Protein AF-A0A6J4DZE9-F1 (afdb_monomer_lite)

Secondary structure (DSSP, 8-state):
--TTTSS-HHHHHHHHTTSSPPPHHHHHHHHHTT--HHHHHHS---GGGS--HHHHHHHHHHHHS-HHHHHHHHHHHHHH--

Structure (mmCIF, N/CA/C/O backbone):
data_AF-A0A6J4DZE9-F1
#
_entry.id   AF-A0A6J4DZE9-F1
#
loop_
_atom_site.group_PDB
_atom_site.id
_atom_site.type_symbol
_atom_site.label_atom_id
_atom_site.label_alt_id
_atom_site.label_comp_id
_atom_site.label_asym_id
_atom_site.label_entity_id
_atom_site.label_seq_id
_atom_site.pdbx_PDB_ins_code
_atom_site.Cartn_x
_atom_site.Cartn_y
_atom_site.Cartn_z
_atom_site.occupancy
_atom_site.B_iso_or_equiv
_atom_site.auth_seq_id
_atom_site.auth_comp_id
_atom_site.auth_asym_id
_atom_site.auth_atom_id
_atom_site.pdbx_PDB_model_num
ATOM 1 N N . MET A 1 1 ? 17.929 -8.919 -18.227 1.00 48.12 1 MET A N 1
ATOM 2 C CA . MET A 1 1 ? 16.504 -8.534 -18.125 1.00 48.12 1 MET A CA 1
ATOM 3 C C . MET A 1 1 ? 16.407 -7.249 -17.315 1.00 48.12 1 MET A C 1
ATOM 5 O O . MET A 1 1 ? 17.230 -7.080 -16.422 1.00 48.12 1 MET A O 1
ATOM 9 N N . GLY A 1 2 ? 15.485 -6.340 -17.647 1.00 54.59 2 GLY A N 1
ATOM 10 C CA . GLY A 1 2 ? 15.075 -5.260 -16.744 1.00 54.59 2 GLY A CA 1
ATOM 11 C C . GLY A 1 2 ? 14.192 -5.878 -15.663 1.00 54.59 2 GLY A C 1
ATOM 12 O O . GLY A 1 2 ? 13.152 -6.440 -15.981 1.00 54.59 2 GLY A O 1
ATOM 13 N N . LEU A 1 3 ? 14.689 -5.908 -14.428 1.00 64.81 3 LEU A N 1
ATOM 14 C CA . LEU A 1 3 ? 14.324 -6.908 -13.414 1.00 64.81 3 LEU A CA 1
ATOM 15 C C . LEU A 1 3 ? 12.851 -6.922 -12.975 1.00 64.81 3 LEU A C 1
ATOM 17 O O . LEU A 1 3 ? 12.404 -7.963 -12.515 1.00 64.81 3 LEU A O 1
ATOM 21 N N . PHE A 1 4 ? 12.109 -5.822 -13.129 1.00 74.00 4 PHE A N 1
ATOM 22 C CA . PHE A 1 4 ? 10.760 -5.698 -12.553 1.00 74.00 4 PHE A CA 1
ATOM 23 C C . PHE A 1 4 ? 9.647 -5.448 -13.576 1.00 74.00 4 PHE A C 1
ATOM 25 O O . PHE A 1 4 ? 8.515 -5.851 -13.353 1.00 74.00 4 PHE A O 1
ATOM 32 N N . GLY A 1 5 ? 9.949 -4.822 -14.716 1.00 77.06 5 GLY A N 1
ATOM 33 C CA . GLY A 1 5 ? 8.948 -4.555 -15.759 1.00 77.06 5 GLY A CA 1
ATOM 34 C C . GLY A 1 5 ? 8.804 -5.670 -16.798 1.00 77.06 5 GLY A C 1
ATOM 35 O O . GLY A 1 5 ? 8.080 -5.491 -17.768 1.00 77.06 5 GLY A O 1
ATOM 36 N N . GLU A 1 6 ? 9.555 -6.771 -16.657 1.00 86.31 6 GLU A N 1
ATOM 37 C CA . GLU A 1 6 ? 9.672 -7.879 -17.630 1.00 86.31 6 GLU A CA 1
ATOM 38 C C . GLU A 1 6 ? 10.037 -7.449 -19.064 1.00 86.31 6 GLU A C 1
ATOM 40 O O . GLU A 1 6 ? 9.851 -8.180 -20.036 1.00 86.31 6 GLU A O 1
ATOM 45 N N . VAL A 1 7 ? 10.626 -6.264 -19.210 1.00 89.12 7 VAL A N 1
ATOM 46 C CA . VAL A 1 7 ? 11.103 -5.735 -20.489 1.00 89.12 7 VAL A CA 1
ATOM 47 C C . VAL A 1 7 ? 12.625 -5.825 -20.594 1.00 89.12 7 VAL A C 1
ATOM 49 O O . VAL A 1 7 ? 13.362 -6.085 -19.635 1.00 89.12 7 VAL A O 1
ATOM 52 N N . THR A 1 8 ? 13.150 -5.589 -21.795 1.00 90.88 8 THR A N 1
ATOM 53 C CA . THR A 1 8 ? 14.599 -5.465 -21.979 1.00 90.88 8 THR A CA 1
ATOM 54 C C . THR A 1 8 ? 15.128 -4.214 -21.272 1.00 90.88 8 THR A C 1
ATOM 56 O O . THR A 1 8 ? 14.435 -3.204 -21.167 1.00 90.88 8 THR A O 1
ATOM 59 N N . GLN A 1 9 ? 16.392 -4.241 -20.839 1.00 89.56 9 GLN A N 1
ATOM 60 C CA . GLN A 1 9 ? 17.026 -3.092 -20.174 1.00 89.56 9 GLN A CA 1
ATOM 61 C C . GLN A 1 9 ? 16.984 -1.822 -21.043 1.00 89.56 9 GLN A C 1
ATOM 63 O O . GLN A 1 9 ? 16.807 -0.722 -20.532 1.00 89.56 9 GLN A O 1
ATOM 68 N N . ASN A 1 10 ? 17.112 -1.968 -22.365 1.00 91.00 10 ASN A N 1
ATOM 69 C CA . ASN A 1 10 ? 17.005 -0.845 -23.298 1.00 91.00 10 ASN A CA 1
ATOM 70 C C . ASN A 1 10 ? 15.592 -0.250 -23.329 1.00 91.00 10 ASN A C 1
ATOM 72 O O . ASN A 1 10 ? 15.453 0.968 -23.386 1.00 91.00 10 ASN A O 1
ATOM 76 N N . THR A 1 11 ? 14.560 -1.096 -23.261 1.00 91.81 11 THR A N 1
ATOM 77 C CA . THR A 1 11 ? 13.160 -0.649 -23.203 1.00 91.81 11 THR A CA 1
ATOM 78 C C . THR A 1 11 ? 12.892 0.092 -21.900 1.00 91.81 11 THR A C 1
ATOM 80 O O . THR A 1 11 ? 12.377 1.203 -21.932 1.00 91.81 11 THR A O 1
ATOM 83 N N . GLN A 1 12 ? 13.348 -0.461 -20.774 1.00 91.44 12 GLN A N 1
ATOM 84 C CA . GLN A 1 12 ? 13.246 0.196 -19.474 1.00 91.44 12 GLN A CA 1
ATOM 85 C C . GLN A 1 12 ? 13.941 1.567 -19.474 1.00 91.44 12 GLN A C 1
ATOM 87 O O . GLN A 1 12 ? 13.323 2.564 -19.118 1.00 91.44 12 GLN A O 1
ATOM 92 N N . ARG A 1 13 ? 15.175 1.663 -19.991 1.00 91.69 13 ARG A N 1
ATOM 93 C CA . ARG A 1 13 ? 15.873 2.955 -20.144 1.00 91.69 13 ARG A CA 1
ATOM 94 C C . ARG A 1 13 ? 15.112 3.943 -21.027 1.00 91.69 13 ARG A C 1
ATOM 96 O O . ARG A 1 13 ? 15.173 5.146 -20.783 1.00 91.69 13 ARG A O 1
ATOM 103 N N . ALA A 1 14 ? 14.434 3.478 -22.076 1.00 92.94 14 ALA A N 1
ATOM 104 C CA . ALA A 1 14 ? 13.635 4.350 -22.935 1.00 92.94 14 ALA A CA 1
ATOM 105 C C . ALA A 1 14 ? 12.416 4.917 -22.190 1.00 92.94 14 ALA A C 1
ATOM 107 O O . ALA A 1 14 ? 12.106 6.093 -22.378 1.00 92.94 14 ALA A O 1
ATOM 108 N N . TYR A 1 15 ? 11.783 4.119 -21.324 1.00 91.75 15 TYR A N 1
ATOM 109 C CA . TYR A 1 15 ? 10.704 4.570 -20.443 1.00 91.75 15 TYR A CA 1
ATOM 110 C C . TYR A 1 15 ? 11.210 5.562 -19.390 1.00 91.75 15 TYR A C 1
ATOM 112 O O . TYR A 1 15 ? 10.699 6.672 -19.291 1.00 91.75 15 TYR A O 1
ATOM 120 N N . GLU A 1 16 ? 12.280 5.215 -18.676 1.00 87.81 16 GLU A N 1
ATOM 121 C CA . GLU A 1 16 ? 12.841 6.035 -17.590 1.00 87.81 16 GLU A CA 1
ATOM 122 C C . GLU A 1 16 ? 13.446 7.362 -18.076 1.00 87.81 16 GLU A C 1
ATOM 124 O O . GLU A 1 16 ? 13.473 8.340 -17.338 1.00 87.81 16 GLU A O 1
ATOM 129 N N . SER A 1 17 ? 13.911 7.424 -19.328 1.00 91.88 17 SER A N 1
ATOM 130 C CA . SER A 1 17 ? 14.404 8.668 -19.943 1.00 91.88 17 SER A CA 1
ATOM 131 C C . SER A 1 17 ? 13.316 9.492 -20.640 1.00 91.88 17 SER A C 1
ATOM 133 O O . SER A 1 17 ? 13.634 10.507 -21.259 1.00 91.88 17 SER A O 1
ATOM 135 N N . GLY A 1 18 ? 12.054 9.048 -20.604 1.00 90.44 18 GLY A N 1
ATOM 136 C CA . GLY A 1 18 ? 10.928 9.714 -21.266 1.00 90.44 18 GLY A CA 1
ATOM 137 C C . GLY A 1 18 ? 10.948 9.638 -22.797 1.00 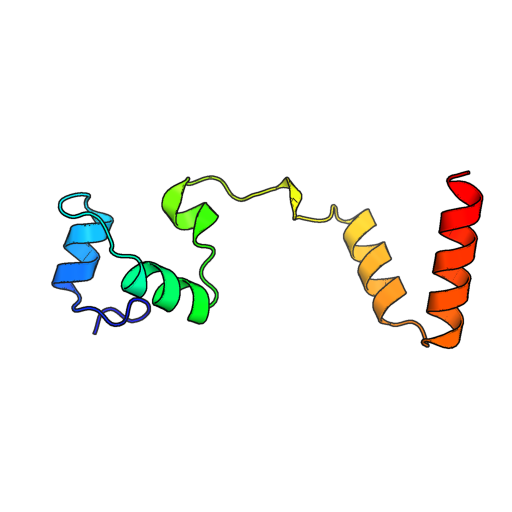90.44 18 GLY A C 1
ATOM 138 O O . GLY A 1 18 ? 10.102 10.237 -23.455 1.00 90.44 18 GLY A O 1
ATOM 139 N N . LYS A 1 19 ? 11.888 8.892 -23.394 1.00 95.12 19 LYS A N 1
ATOM 140 C CA . LYS A 1 19 ? 11.973 8.690 -24.853 1.00 95.12 19 LYS A CA 1
ATOM 141 C C . LYS A 1 19 ? 10.820 7.853 -25.400 1.00 95.12 19 LYS A C 1
ATOM 143 O O . LYS A 1 19 ? 10.561 7.879 -26.601 1.00 95.12 19 LYS A O 1
ATOM 148 N N . ARG A 1 20 ? 10.165 7.076 -24.540 1.00 94.31 20 ARG A N 1
ATOM 149 C CA . ARG A 1 20 ? 8.989 6.274 -24.866 1.00 94.31 20 ARG A CA 1
ATOM 150 C C . ARG A 1 20 ? 8.050 6.241 -23.665 1.00 94.31 20 ARG A C 1
ATOM 152 O O . ARG A 1 20 ? 8.510 6.219 -22.530 1.00 94.31 20 ARG A O 1
ATOM 159 N N . THR A 1 21 ? 6.749 6.189 -23.918 1.00 92.94 21 THR A N 1
ATOM 160 C CA . THR A 1 21 ? 5.744 6.017 -22.864 1.00 92.94 21 THR A CA 1
ATOM 161 C C . THR A 1 21 ? 5.643 4.538 -22.472 1.00 92.94 21 THR A C 1
ATOM 163 O O . THR A 1 21 ? 5.531 3.704 -23.379 1.00 92.94 21 THR A O 1
ATOM 166 N N . PRO A 1 22 ? 5.694 4.196 -21.170 1.00 92.44 22 PRO A N 1
ATOM 167 C CA . PRO A 1 22 ? 5.431 2.840 -20.703 1.00 92.44 22 PRO A CA 1
ATOM 168 C C . PRO A 1 22 ? 4.000 2.408 -21.035 1.00 92.44 22 PRO A C 1
ATOM 170 O O . PRO A 1 22 ? 3.069 3.211 -20.978 1.00 92.44 22 PRO A O 1
ATOM 173 N N . ASP A 1 23 ? 3.834 1.140 -21.397 1.00 93.44 23 ASP A N 1
ATOM 174 C CA . ASP A 1 23 ? 2.520 0.533 -21.609 1.00 93.44 23 ASP A CA 1
ATOM 175 C C . ASP A 1 23 ? 1.921 0.004 -20.295 1.00 93.44 23 ASP A C 1
ATOM 177 O O . ASP A 1 23 ? 2.585 -0.054 -19.258 1.00 93.44 23 ASP A O 1
ATOM 181 N N . ILE A 1 24 ? 0.639 -0.373 -20.334 1.00 93.62 24 ILE A N 1
ATOM 182 C CA . ILE A 1 24 ? -0.069 -0.854 -19.143 1.00 93.62 24 ILE A CA 1
ATOM 183 C C . ILE A 1 24 ? 0.513 -2.171 -18.611 1.00 93.62 24 ILE A C 1
ATOM 185 O O . ILE A 1 24 ? 0.584 -2.348 -17.402 1.00 93.62 24 ILE A O 1
ATOM 189 N N . GLN A 1 25 ? 1.013 -3.052 -19.487 1.00 93.50 25 GLN A N 1
ATOM 190 C CA . GLN A 1 25 ? 1.613 -4.332 -19.088 1.00 93.50 25 GLN A CA 1
ATOM 191 C C . GLN A 1 25 ? 2.901 -4.120 -18.287 1.00 93.50 25 GLN A C 1
ATOM 193 O O . GLN A 1 25 ? 3.128 -4.780 -17.276 1.00 93.50 25 GLN A O 1
ATOM 198 N N . TYR A 1 26 ? 3.724 -3.157 -18.699 1.00 92.62 26 TYR A N 1
ATOM 199 C CA . TYR A 1 26 ? 4.904 -2.739 -17.958 1.00 92.62 26 TYR A CA 1
ATOM 200 C C . TYR A 1 26 ? 4.531 -2.228 -16.561 1.00 92.62 26 TYR A C 1
ATOM 202 O O . TYR A 1 26 ? 5.175 -2.614 -15.588 1.00 92.62 26 TYR A O 1
ATOM 210 N N . LEU A 1 27 ? 3.484 -1.402 -16.442 1.00 92.75 27 LEU A N 1
ATOM 211 C CA . LEU A 1 27 ? 3.028 -0.877 -15.149 1.00 92.75 27 LEU A CA 1
ATOM 212 C C . LEU A 1 27 ? 2.455 -1.977 -14.239 1.00 92.75 27 LEU A C 1
ATOM 214 O O . LEU A 1 27 ? 2.810 -2.025 -13.065 1.00 92.75 27 LEU A O 1
ATOM 218 N N . GLU A 1 28 ? 1.650 -2.899 -14.774 1.00 93.19 28 GLU A N 1
ATOM 219 C CA . GLU A 1 28 ? 1.150 -4.069 -14.029 1.00 93.19 28 GLU A CA 1
ATOM 220 C C . GLU A 1 28 ? 2.295 -4.943 -13.503 1.00 93.19 28 GLU A C 1
ATOM 222 O O . GLU A 1 28 ? 2.263 -5.430 -12.373 1.00 93.19 28 GLU A O 1
ATOM 227 N N . ASN A 1 29 ? 3.336 -5.146 -14.311 1.00 92.44 29 ASN A N 1
ATOM 228 C CA . ASN A 1 29 ? 4.491 -5.940 -13.905 1.00 92.44 29 ASN A CA 1
ATOM 229 C C . ASN A 1 29 ? 5.280 -5.273 -12.775 1.00 92.44 29 ASN A C 1
ATOM 231 O O . ASN A 1 29 ? 5.715 -5.954 -11.845 1.00 92.44 29 ASN A O 1
ATOM 235 N N . LEU A 1 30 ? 5.412 -3.946 -12.799 1.00 91.50 30 LEU A N 1
ATOM 236 C CA . LEU A 1 30 ? 5.984 -3.208 -11.676 1.00 91.50 30 LEU A CA 1
ATOM 237 C C . LEU A 1 30 ? 5.123 -3.366 -10.404 1.00 91.50 30 LEU A C 1
ATOM 239 O O . LEU A 1 30 ? 5.674 -3.629 -9.334 1.00 91.50 30 LEU A O 1
ATOM 243 N N . GLU A 1 31 ? 3.793 -3.292 -10.514 1.00 90.56 31 GLU A N 1
ATOM 244 C CA . GLU A 1 31 ? 2.867 -3.432 -9.378 1.00 90.56 31 GLU A CA 1
ATOM 245 C C . GLU A 1 31 ? 2.976 -4.821 -8.734 1.00 90.56 31 GLU A C 1
ATOM 247 O O . GLU A 1 31 ? 3.122 -4.936 -7.516 1.00 90.56 31 GLU A O 1
ATOM 252 N N . ARG A 1 32 ? 3.013 -5.888 -9.547 1.00 90.94 32 ARG A N 1
ATOM 253 C CA . ARG A 1 32 ? 3.219 -7.276 -9.079 1.00 90.94 32 ARG A CA 1
ATOM 254 C C . ARG A 1 32 ? 4.525 -7.459 -8.306 1.00 90.94 32 ARG A C 1
ATOM 256 O O . ARG A 1 32 ? 4.634 -8.372 -7.491 1.00 90.94 32 ARG A O 1
ATOM 263 N N . ASN A 1 33 ? 5.504 -6.588 -8.539 1.00 87.94 33 ASN A N 1
ATOM 264 C CA . ASN A 1 33 ? 6.771 -6.546 -7.817 1.00 87.94 33 ASN A CA 1
ATOM 265 C C . ASN A 1 33 ? 6.748 -5.592 -6.603 1.00 87.94 33 ASN A C 1
ATOM 267 O O . ASN A 1 33 ? 7.805 -5.236 -6.084 1.00 87.94 33 ASN A O 1
ATOM 271 N N . ASN A 1 34 ? 5.560 -5.218 -6.110 1.00 85.81 34 ASN A N 1
ATOM 272 C CA . ASN A 1 34 ? 5.328 -4.312 -4.976 1.00 85.81 34 ASN A CA 1
ATOM 273 C C . ASN A 1 34 ? 5.896 -2.897 -5.179 1.00 85.81 34 ASN A C 1
ATOM 275 O O . ASN A 1 34 ? 6.265 -2.222 -4.216 1.00 85.81 34 ASN A O 1
ATOM 279 N N . ILE A 1 35 ? 5.987 -2.442 -6.430 1.00 88.44 35 ILE A N 1
ATOM 280 C CA . ILE A 1 35 ? 6.349 -1.059 -6.738 1.00 88.44 35 ILE A CA 1
ATOM 281 C C . ILE A 1 35 ? 5.075 -0.216 -6.728 1.00 88.44 35 ILE A C 1
ATOM 283 O O . ILE A 1 35 ? 4.108 -0.523 -7.420 1.00 88.44 35 ILE A O 1
ATOM 287 N N . ASP A 1 36 ? 5.098 0.876 -5.967 1.00 88.12 36 ASP A N 1
ATOM 288 C CA . ASP A 1 36 ? 4.035 1.879 -5.962 1.00 88.12 36 ASP A CA 1
ATOM 289 C C . ASP A 1 36 ? 4.019 2.631 -7.305 1.00 88.12 36 ASP A C 1
ATOM 291 O O . ASP A 1 36 ? 4.853 3.503 -7.576 1.00 88.12 36 ASP A O 1
ATOM 295 N N . ILE A 1 37 ? 3.071 2.258 -8.166 1.00 89.69 37 ILE A N 1
ATOM 296 C CA . ILE A 1 37 ? 2.916 2.836 -9.505 1.00 89.69 37 ILE A CA 1
ATOM 297 C C . ILE A 1 37 ? 2.504 4.302 -9.438 1.00 89.69 37 ILE A C 1
ATOM 299 O O . ILE A 1 37 ? 2.969 5.102 -10.253 1.00 89.69 37 ILE A O 1
ATOM 303 N N . MET A 1 38 ? 1.681 4.681 -8.460 1.00 87.75 38 MET A N 1
ATOM 304 C CA . MET A 1 38 ? 1.254 6.068 -8.315 1.00 87.75 38 MET A CA 1
ATOM 305 C C . MET A 1 38 ? 2.448 6.952 -7.959 1.00 87.75 38 MET A C 1
ATOM 307 O O . MET A 1 38 ? 2.627 8.018 -8.556 1.00 87.75 38 MET A O 1
ATOM 311 N N . TYR A 1 39 ? 3.331 6.478 -7.078 1.00 87.56 39 TYR A N 1
ATOM 312 C CA . TYR A 1 39 ? 4.598 7.148 -6.799 1.00 87.56 39 TYR A CA 1
ATOM 313 C C . TYR A 1 39 ? 5.506 7.210 -8.031 1.00 87.56 39 TYR A C 1
ATOM 315 O O . TYR A 1 39 ? 6.056 8.271 -8.326 1.00 87.56 39 TYR A O 1
ATOM 323 N N . ALA A 1 40 ? 5.646 6.108 -8.772 1.00 86.44 40 ALA A N 1
ATOM 324 C CA . ALA A 1 40 ? 6.500 6.053 -9.959 1.00 86.44 40 ALA A CA 1
ATOM 325 C C . ALA A 1 40 ? 6.058 7.037 -11.059 1.00 86.44 40 ALA A C 1
ATOM 327 O O . ALA A 1 40 ? 6.904 7.619 -11.736 1.00 86.44 40 ALA A O 1
ATOM 328 N N . LEU A 1 41 ? 4.747 7.243 -11.225 1.00 86.94 41 LEU A N 1
ATOM 329 C CA . LEU A 1 41 ? 4.190 8.150 -12.231 1.00 86.94 41 LEU A CA 1
ATOM 330 C C . LEU A 1 41 ? 4.144 9.610 -11.768 1.00 86.94 41 LEU A C 1
ATOM 332 O O . LEU A 1 41 ? 4.398 10.515 -12.561 1.00 86.94 41 LEU A O 1
ATOM 336 N N . SER A 1 42 ? 3.793 9.856 -10.505 1.00 86.25 42 SER A N 1
ATOM 337 C CA . SER A 1 42 ? 3.540 11.213 -10.000 1.00 86.25 42 SER A CA 1
ATOM 338 C C . SER A 1 42 ? 4.733 11.840 -9.272 1.00 86.25 42 SER A C 1
ATOM 340 O O . SER A 1 42 ? 4.751 13.052 -9.051 1.00 86.25 42 SER A O 1
ATOM 342 N N . GLY A 1 43 ? 5.705 11.029 -8.844 1.00 85.12 43 GLY A N 1
ATOM 343 C CA . GLY A 1 43 ? 6.791 11.434 -7.948 1.00 85.12 43 GLY A CA 1
ATOM 344 C C . GLY A 1 43 ? 6.328 11.803 -6.533 1.00 85.12 43 GLY A C 1
ATOM 345 O O . GLY A 1 43 ? 7.142 12.224 -5.709 1.00 85.12 43 GLY A O 1
ATOM 346 N N . ARG A 1 44 ? 5.033 11.666 -6.229 1.00 83.00 44 ARG A N 1
ATOM 347 C CA . ARG A 1 44 ? 4.431 11.991 -4.934 1.00 83.00 44 ARG A CA 1
ATOM 348 C C . ARG A 1 44 ? 4.069 10.694 -4.244 1.00 83.00 44 ARG A C 1
ATOM 350 O O . ARG A 1 44 ? 3.319 9.894 -4.790 1.00 83.00 44 ARG A O 1
ATOM 357 N N . ARG A 1 45 ? 4.629 10.460 -3.057 1.00 79.50 45 ARG A N 1
ATOM 358 C CA . ARG A 1 45 ? 4.106 9.384 -2.213 1.00 79.50 45 ARG A CA 1
ATOM 359 C C . ARG A 1 45 ? 2.748 9.855 -1.733 1.00 79.50 45 ARG A C 1
ATOM 361 O O . ARG A 1 45 ? 2.664 10.968 -1.209 1.00 79.50 45 ARG A O 1
ATOM 368 N N . GLU A 1 46 ? 1.714 9.046 -1.914 1.00 69.31 46 GLU A N 1
ATOM 369 C CA . GLU A 1 46 ? 0.451 9.297 -1.232 1.00 69.31 46 GLU A CA 1
ATOM 370 C C . GLU A 1 46 ? 0.710 9.220 0.274 1.00 69.31 46 GLU A C 1
ATOM 372 O O . GLU A 1 46 ? 0.846 8.146 0.851 1.00 69.31 46 GLU A O 1
ATOM 377 N N . GLN A 1 47 ? 0.840 10.382 0.915 1.00 61.16 47 GLN A N 1
ATOM 378 C CA . GLN A 1 47 ? 0.909 10.464 2.372 1.00 61.16 47 GLN A CA 1
ATOM 379 C C . GLN A 1 47 ? -0.464 10.224 3.008 1.00 61.16 47 GLN A C 1
ATOM 381 O O . GLN A 1 47 ? -0.519 9.906 4.188 1.00 61.16 47 GLN A O 1
ATOM 386 N N . GLU A 1 48 ? -1.555 10.330 2.238 1.00 57.94 48 GLU A N 1
ATOM 387 C CA . GLU A 1 48 ? -2.923 10.096 2.725 1.00 57.94 48 GLU A CA 1
ATOM 388 C C . GLU A 1 48 ? -3.148 8.664 3.222 1.00 57.94 48 GLU A C 1
ATOM 390 O O . GLU A 1 48 ? -3.967 8.457 4.110 1.00 57.94 48 GLU A O 1
ATOM 395 N N . ASN A 1 49 ? -2.384 7.691 2.719 1.00 59.44 49 ASN A N 1
ATOM 396 C CA . ASN A 1 49 ? -2.484 6.290 3.136 1.00 59.44 49 ASN A CA 1
ATOM 397 C C . ASN A 1 49 ? -1.455 5.891 4.208 1.00 59.44 49 ASN A C 1
ATOM 399 O O . ASN A 1 49 ? -1.438 4.745 4.664 1.00 59.44 49 ASN A O 1
ATOM 403 N N . CYS A 1 50 ? -0.591 6.819 4.628 1.00 67.19 50 CYS A N 1
ATOM 404 C CA . CYS A 1 50 ? 0.357 6.585 5.707 1.00 67.19 50 CYS A CA 1
ATOM 405 C C . CYS A 1 50 ? -0.294 6.969 7.034 1.00 67.19 50 CYS A C 1
ATOM 407 O O . CYS A 1 50 ? -0.425 8.150 7.345 1.00 67.19 50 CYS A O 1
ATOM 409 N N . LEU A 1 51 ? -0.651 5.962 7.831 1.00 81.19 51 LEU A N 1
ATOM 410 C CA . LEU A 1 51 ? -1.046 6.176 9.219 1.00 81.19 51 LEU A CA 1
ATOM 411 C C . LEU A 1 51 ? 0.076 6.916 9.961 1.00 81.19 51 LEU A C 1
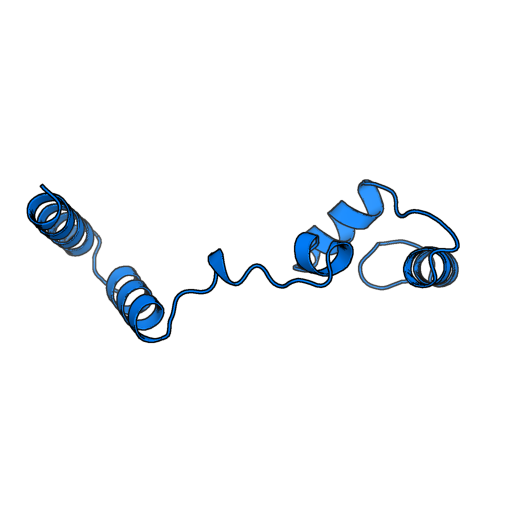ATOM 413 O O . LEU A 1 51 ? 1.257 6.560 9.842 1.00 81.19 51 LEU A O 1
ATOM 417 N N . ARG A 1 52 ? -0.287 7.930 10.744 1.00 84.38 52 ARG A N 1
ATOM 418 C CA . ARG A 1 52 ?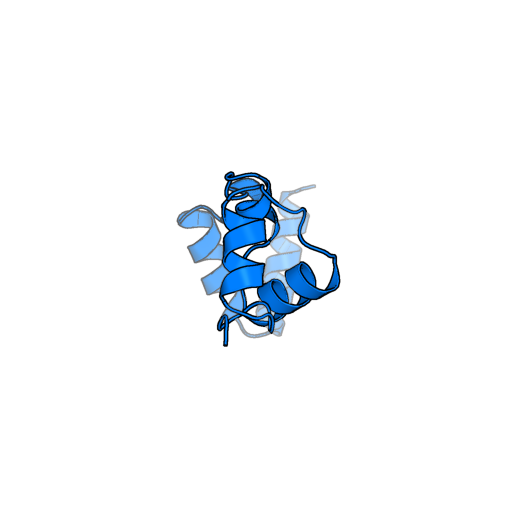 0.609 8.555 11.723 1.00 84.38 52 ARG A CA 1
ATOM 419 C C . ARG A 1 52 ? 1.046 7.519 12.762 1.00 84.38 52 ARG A C 1
ATOM 421 O O . ARG A 1 52 ? 0.510 6.417 12.821 1.00 84.38 52 ARG A O 1
ATOM 428 N N . GLU A 1 53 ? 2.073 7.829 13.545 1.00 83.19 53 GLU A N 1
ATOM 429 C CA . GLU A 1 53 ? 2.655 6.870 14.497 1.00 83.19 53 GLU A CA 1
ATOM 430 C C . GLU A 1 53 ? 1.627 6.364 15.525 1.00 83.19 53 GLU A C 1
ATOM 432 O O . GLU A 1 53 ? 1.523 5.160 15.754 1.00 83.19 53 GLU A O 1
ATOM 437 N N . ASP A 1 54 ? 0.794 7.268 16.038 1.00 88.62 54 ASP A N 1
ATOM 438 C CA . ASP A 1 54 ? -0.331 6.978 16.929 1.00 88.62 54 ASP A CA 1
ATOM 439 C C . ASP A 1 54 ? -1.424 6.135 16.249 1.00 88.62 54 ASP A C 1
ATOM 441 O O . ASP A 1 54 ? -1.915 5.156 16.816 1.00 88.62 54 ASP A O 1
ATOM 445 N N . GLU A 1 55 ? -1.775 6.458 15.005 1.00 90.12 55 GLU A N 1
ATOM 446 C CA . GLU A 1 55 ? -2.733 5.684 14.207 1.00 90.12 55 GLU A CA 1
ATOM 447 C C . GLU A 1 55 ? -2.204 4.273 13.882 1.00 90.12 55 GLU A C 1
ATOM 449 O O . GLU A 1 55 ? -2.953 3.293 13.916 1.00 90.12 55 GLU A O 1
ATOM 454 N N . ASN A 1 56 ? -0.903 4.142 13.607 1.00 90.56 56 ASN A N 1
ATOM 455 C CA . ASN A 1 56 ? -0.236 2.863 13.371 1.00 90.56 56 ASN A CA 1
ATOM 456 C C . ASN A 1 56 ? -0.233 1.988 14.624 1.00 90.56 56 ASN A C 1
ATOM 458 O O . ASN A 1 56 ? -0.525 0.794 14.528 1.00 90.56 56 ASN A O 1
ATOM 462 N N . GLU A 1 57 ? 0.075 2.562 15.788 1.00 91.56 57 GLU A N 1
ATOM 463 C CA . GLU A 1 57 ? 0.026 1.852 17.066 1.00 91.56 57 GLU A CA 1
ATOM 464 C C . GLU A 1 57 ? -1.393 1.339 17.350 1.00 91.56 57 GLU A C 1
ATOM 466 O O . GLU A 1 57 ? -1.579 0.158 17.661 1.00 91.56 57 GLU A O 1
ATOM 471 N N . LEU A 1 58 ? -2.410 2.179 17.134 1.00 91.56 58 LEU A N 1
ATOM 472 C CA . LEU A 1 58 ? -3.822 1.804 17.245 1.00 91.56 58 LEU A CA 1
ATOM 473 C C . LEU A 1 58 ? -4.194 0.639 16.321 1.00 91.56 5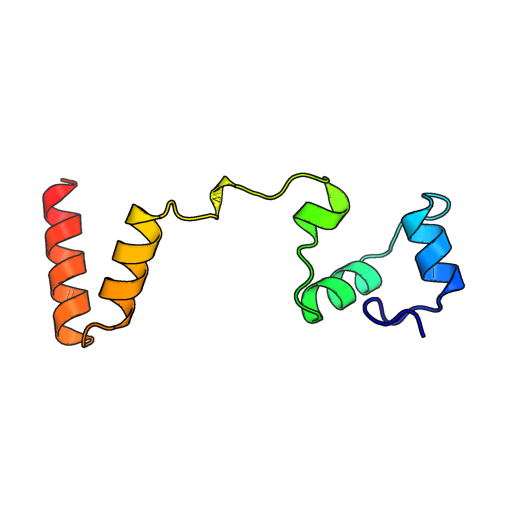8 LEU A C 1
ATOM 475 O O . LEU A 1 58 ? -4.813 -0.335 16.761 1.00 91.56 58 LEU A O 1
ATOM 479 N N . VAL A 1 59 ? -3.806 0.707 15.046 1.00 92.62 59 VAL A N 1
ATOM 480 C CA . VAL A 1 59 ? -4.084 -0.354 14.068 1.00 92.62 59 VAL A CA 1
ATOM 481 C C . VAL A 1 59 ? -3.340 -1.641 14.412 1.00 92.62 59 VAL A C 1
ATOM 483 O O . VAL A 1 59 ? -3.908 -2.729 14.279 1.00 92.62 59 VAL A O 1
ATOM 486 N N . TRP A 1 60 ? -2.094 -1.549 14.876 1.00 93.12 60 TRP A N 1
ATOM 487 C CA . TRP A 1 60 ? -1.324 -2.707 15.318 1.00 93.12 60 TRP A CA 1
ATOM 488 C C . TRP A 1 60 ? -1.982 -3.384 16.525 1.00 93.12 60 TRP A C 1
ATOM 490 O O . TRP A 1 60 ? -2.269 -4.584 16.470 1.00 93.12 60 TRP A O 1
ATOM 500 N N . LEU A 1 61 ? -2.322 -2.617 17.565 1.00 93.62 61 LEU A N 1
ATOM 501 C CA . LEU A 1 61 ? -3.039 -3.119 18.737 1.00 93.62 61 LEU A CA 1
ATOM 502 C C . LEU A 1 61 ? -4.352 -3.784 18.324 1.00 93.62 61 LEU A C 1
ATOM 504 O O . LEU A 1 61 ? -4.593 -4.935 18.680 1.00 93.62 61 LEU A O 1
ATOM 508 N N . TYR A 1 62 ? -5.157 -3.123 17.490 1.00 94.00 62 TYR A N 1
ATOM 509 C CA . TYR A 1 62 ? -6.414 -3.680 16.998 1.00 94.00 62 TYR A CA 1
ATOM 510 C C . TYR A 1 62 ? -6.221 -5.016 16.267 1.00 94.00 62 TYR A C 1
ATOM 512 O O . TYR A 1 62 ? -6.968 -5.966 16.505 1.00 94.00 62 TYR A O 1
ATOM 520 N N . ARG A 1 63 ? -5.202 -5.131 15.405 1.00 93.12 63 ARG A N 1
ATOM 521 C CA . ARG A 1 63 ? -4.911 -6.358 14.641 1.00 93.12 63 ARG A CA 1
ATOM 522 C C . ARG A 1 63 ? -4.522 -7.542 15.527 1.00 93.12 63 ARG A C 1
ATOM 524 O O . ARG A 1 63 ? -4.848 -8.670 15.159 1.00 93.12 63 ARG A O 1
ATOM 531 N N . THR A 1 64 ? -3.881 -7.295 16.670 1.00 95.19 64 THR A N 1
ATOM 532 C CA . THR A 1 64 ? -3.460 -8.344 17.621 1.00 95.19 64 THR A CA 1
ATOM 533 C C . THR A 1 64 ? -4.581 -8.842 18.538 1.00 95.19 64 THR A C 1
ATOM 535 O O . THR A 1 64 ? -4.434 -9.887 19.173 1.00 95.19 64 THR A O 1
ATOM 538 N N . LEU A 1 65 ? -5.720 -8.144 18.594 1.00 94.94 65 LEU A N 1
ATOM 539 C CA . LEU A 1 65 ? -6.848 -8.555 19.424 1.00 94.94 65 LEU A CA 1
ATOM 540 C C . LEU A 1 65 ? -7.528 -9.839 18.904 1.00 94.94 65 LEU A C 1
ATOM 542 O O . LEU A 1 65 ? -7.678 -10.024 17.694 1.00 94.94 65 LEU A O 1
ATOM 546 N N . PRO A 1 66 ? -8.057 -10.684 19.806 1.00 95.56 66 PRO A N 1
ATOM 547 C CA . PRO A 1 66 ? -9.041 -11.704 19.460 1.00 95.56 66 PRO A CA 1
ATOM 548 C C . PRO A 1 66 ? -10.266 -11.104 18.752 1.00 95.56 66 PRO A C 1
ATOM 550 O O . PRO A 1 66 ? -10.734 -10.025 19.121 1.00 95.56 66 PRO A O 1
ATOM 553 N N . GLU A 1 67 ? -10.860 -11.836 17.807 1.00 92.38 67 GLU A N 1
ATOM 554 C CA . GLU A 1 67 ? -12.015 -11.356 17.022 1.00 92.38 67 GLU A CA 1
ATOM 555 C C . GLU A 1 67 ? -13.202 -10.902 17.886 1.00 92.38 67 GLU A C 1
ATOM 557 O O . GLU A 1 67 ? -13.809 -9.862 17.635 1.00 92.38 67 GLU A O 1
ATOM 562 N N . ALA A 1 68 ? -13.476 -11.617 18.982 1.00 91.38 68 ALA A N 1
ATOM 563 C CA . ALA A 1 68 ? -14.532 -11.253 19.929 1.00 91.38 68 ALA A CA 1
ATOM 564 C C . ALA A 1 68 ? -14.293 -9.904 20.642 1.00 91.38 68 ALA A C 1
ATOM 566 O O . ALA A 1 68 ? -15.234 -9.307 21.171 1.00 91.38 68 ALA A O 1
ATOM 567 N N . LEU A 1 69 ? -13.042 -9.434 20.704 1.00 93.38 69 LEU A N 1
ATOM 568 C CA . LEU A 1 69 ? -12.684 -8.122 21.245 1.00 93.38 69 LEU A CA 1
ATOM 569 C C . LEU A 1 69 ? -12.683 -7.047 20.155 1.00 93.38 69 LEU A C 1
ATOM 571 O O . LEU A 1 69 ? -13.172 -5.950 20.419 1.00 93.38 69 LEU A O 1
ATOM 575 N N . LYS A 1 70 ? -12.256 -7.366 18.927 1.00 94.69 70 LYS A N 1
ATOM 576 C CA . LYS A 1 70 ? -12.352 -6.449 17.777 1.00 94.69 70 LYS A CA 1
ATOM 577 C C . LYS A 1 70 ? -13.777 -5.947 17.557 1.00 94.69 70 LYS A C 1
ATOM 579 O O . LYS A 1 70 ? -13.993 -4.743 17.451 1.00 94.69 70 LYS A O 1
ATOM 584 N N . SER A 1 71 ? -14.767 -6.843 17.605 1.00 92.06 71 SER A N 1
ATOM 585 C CA . SER A 1 71 ? -16.182 -6.472 17.459 1.00 92.06 71 SER A CA 1
ATOM 586 C C . SER A 1 71 ? -16.680 -5.533 18.563 1.00 92.06 71 SER A C 1
ATOM 588 O O . SER A 1 71 ? -17.538 -4.688 18.318 1.00 92.06 71 SER A O 1
ATOM 590 N N . LYS A 1 72 ? -16.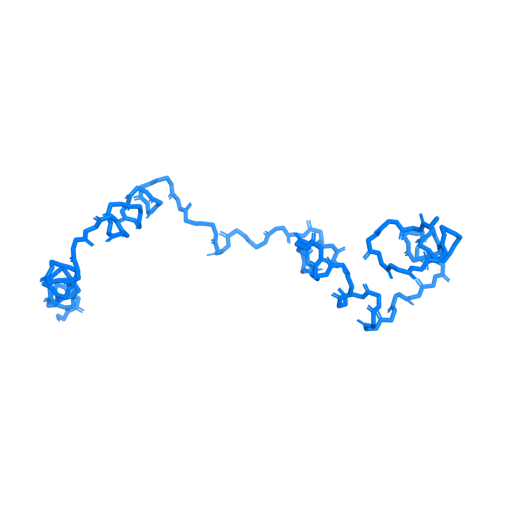153 -5.662 19.789 1.00 94.38 72 LYS A N 1
ATOM 591 C CA . LYS A 1 72 ? -16.497 -4.760 20.899 1.00 94.38 72 LYS A CA 1
ATOM 592 C C . LYS A 1 72 ? -15.865 -3.389 20.708 1.00 94.38 72 LYS A C 1
ATOM 594 O O . LYS A 1 72 ? -16.558 -2.392 20.864 1.00 94.38 72 LYS A O 1
ATOM 599 N N . VAL A 1 73 ? -14.585 -3.350 20.340 1.00 93.25 73 VAL A N 1
ATOM 600 C CA . VAL A 1 73 ? -13.864 -2.103 20.052 1.00 93.25 73 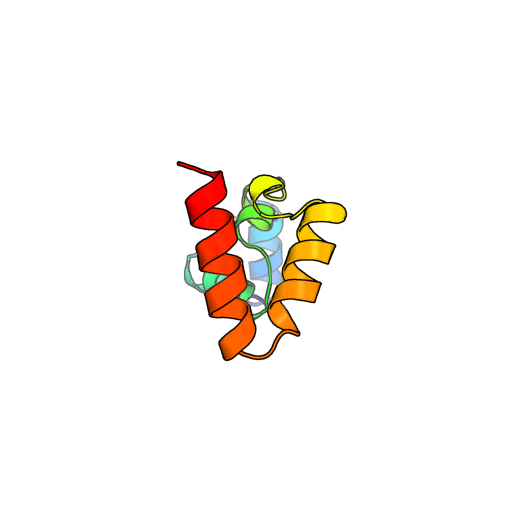VAL A CA 1
ATOM 601 C C . VAL A 1 73 ? -14.552 -1.338 18.924 1.00 93.25 73 VAL A C 1
ATOM 603 O O . VAL A 1 73 ? -14.870 -0.168 19.106 1.00 93.25 73 VAL A O 1
ATOM 606 N N . ALA A 1 74 ? -14.892 -2.006 17.818 1.00 90.62 74 ALA A N 1
ATOM 607 C CA . ALA A 1 74 ? -15.610 -1.387 16.702 1.00 90.62 74 ALA A CA 1
ATOM 608 C C . ALA A 1 74 ? -16.942 -0.756 17.140 1.00 90.62 74 ALA A C 1
ATOM 610 O O . ALA A 1 74 ? -17.269 0.354 16.735 1.00 90.62 74 ALA A O 1
ATOM 611 N N . ARG A 1 75 ? -17.682 -1.441 18.020 1.00 92.75 75 ARG A N 1
ATOM 612 C CA . ARG A 1 75 ? -18.977 -0.980 18.534 1.00 92.75 75 ARG A CA 1
ATOM 613 C C . ARG A 1 75 ? -18.861 0.190 19.517 1.00 92.75 75 ARG A C 1
ATOM 615 O O . ARG A 1 75 ? -19.761 1.017 19.581 1.00 92.75 75 ARG A O 1
ATOM 622 N N . ILE A 1 76 ? -17.772 0.257 20.285 1.00 93.75 76 ILE A N 1
ATOM 623 C CA . ILE A 1 76 ? -17.471 1.411 21.145 1.00 93.75 76 ILE A CA 1
ATOM 624 C C . ILE A 1 76 ? -17.098 2.612 20.278 1.00 93.75 76 ILE A C 1
ATOM 626 O O . ILE A 1 76 ? -17.659 3.683 20.467 1.00 93.75 76 ILE A O 1
ATOM 630 N N . ILE A 1 77 ? -16.197 2.427 19.309 1.00 92.56 77 ILE A N 1
ATOM 631 C CA . ILE A 1 77 ? -15.764 3.498 18.404 1.00 92.56 77 ILE A CA 1
ATOM 632 C C . ILE A 1 77 ? -16.959 4.061 17.628 1.00 92.56 77 ILE A C 1
ATOM 634 O O . ILE A 1 77 ? -17.095 5.276 17.548 1.00 92.56 77 ILE A O 1
ATOM 638 N N . SER A 1 78 ? -17.856 3.207 17.118 1.00 90.44 78 SER A N 1
ATOM 639 C CA . SER A 1 78 ? -19.056 3.677 16.418 1.00 90.44 78 SER A CA 1
ATOM 640 C C . SER A 1 78 ? -19.965 4.500 17.329 1.00 90.44 78 SER A C 1
ATOM 642 O O . SER A 1 78 ? -20.423 5.555 16.923 1.00 90.44 78 SER A O 1
ATOM 644 N N . ALA A 1 79 ? -20.174 4.055 18.573 1.00 93.25 79 ALA A N 1
ATOM 645 C CA . ALA A 1 79 ? -21.020 4.761 19.535 1.00 93.25 79 ALA A CA 1
ATOM 646 C C . ALA A 1 79 ? -20.428 6.096 20.020 1.00 93.25 79 ALA A C 1
ATOM 648 O O . ALA A 1 79 ? -21.166 6.929 20.527 1.00 93.25 79 ALA A O 1
ATOM 649 N N . LEU A 1 80 ? -19.109 6.287 19.912 1.00 90.12 80 LEU A N 1
ATOM 650 C CA . LEU A 1 80 ? -18.437 7.553 20.230 1.00 90.12 80 LEU A CA 1
ATOM 651 C C . LEU A 1 80 ? -18.471 8.558 19.069 1.00 90.12 80 LEU A C 1
ATOM 653 O O . LEU A 1 80 ? -18.106 9.713 19.267 1.00 90.12 80 LEU A O 1
ATOM 657 N N . ASN A 1 81 ? -18.841 8.107 17.870 1.00 84.19 81 ASN A N 1
ATOM 658 C CA . ASN A 1 81 ? -18.871 8.914 16.653 1.00 84.19 81 ASN A CA 1
ATOM 659 C C . ASN A 1 81 ? -20.298 9.351 16.255 1.00 84.19 81 ASN A C 1
ATOM 661 O O . ASN A 1 81 ? -20.447 10.059 15.259 1.00 84.19 81 ASN A O 1
ATOM 665 N N . ASP A 1 82 ? -21.309 8.920 17.019 1.00 61.12 82 ASP A N 1
ATOM 666 C CA . ASP A 1 82 ? -22.712 9.362 16.964 1.00 61.12 82 ASP A CA 1
ATOM 667 C C . ASP A 1 82 ? -22.969 10.483 17.991 1.00 61.12 82 ASP A C 1
ATOM 669 O O . ASP A 1 82 ? -23.749 11.412 17.673 1.00 61.12 82 ASP A O 1
#

Radius of gyration: 20.34 Å; chains: 1; bounding box: 40×24×46 Å

Organism: NCBI:txid2725477

Sequence (82 aa):
MGLFGEVTQNTQRAYESGKRTPDIQYLENLERNNIDIMYALSGRREQENCLREDENELVWLYRTLPEALKSKVARIISALND

Foldseek 3Di:
DPPQQPDDPVVVVCCVVVVDPDDPSSLVSNVVVVHDSCCVVPVDDPCVPPQDPVRVVVVVVLVPDDPVVNVVVVVVVVVVVD

pLDDT: mean 86.9, std 10.32, range [48.12, 95.56]